Protein AF-A0A3B9YSL6-F1 (afdb_monomer)

Solvent-accessible surface area (backbone atoms only — not comparable to full-atom values): 6342 Å² total; per-residue (Å²): 133,90,71,88,72,77,82,90,70,80,66,60,51,44,61,46,71,62,52,67,73,43,74,85,55,57,36,36,36,30,49,40,67,68,36,14,50,49,39,39,75,72,75,42,52,37,23,21,49,68,82,29,65,78,46,80,53,78,74,43,41,72,83,38,53,67,29,45,37,38,28,44,34,35,44,44,70,67,28,45,54,27,36,51,50,52,47,60,65,35,58,91,44,26,68,38,75,43,78,45,82,71,82,90,58,55,85,68,31,74,103

Nearest PDB structures (foldseek):
  2au3-assembly1_A  TM=7.748E-01  e=3.194E-02  Aquifex aeolicus
  4edv-assembly1_A  TM=6.491E-01  e=1.868E-01  Staphylococcus aureus
  1pzm-assembly1_B  TM=5.445E-01  e=7.477E-02  Leishmania tarentolae
  6igs-assembly2_D  TM=4.979E-01  e=2.130E-01  Francisella tularensis
  6zsu-assembly1_A  TM=4.652E-01  e=1.728E+00  Chondromyces crocatus

Foldseek 3Di:
DDDPDDDPDDWEKDVLVLLVVCVAAAEEEEQDPVLQVVVVVVVHHYTYTPPGFPPDDLSHLQSQAQHHYEYEFFQEDSRVNRLVVVCVSNVPRHVHYYYDYDPPADRRDDD

Radius of gyration: 13.36 Å; Cα contacts (8 Å, |Δi|>4): 196; chains: 1; bounding box: 31×34×37 Å

Mean predicted aligned error: 3.86 Å

Sequence (111 aa):
MWNKGGPKGDPIPYKLPELLAAQEAPVFICEGEKDADNLNAWGLIATTNSGGAGNWHQALDQWFAGRTVYVLADNDEPGRKHAERVAYHLGGKAAQTKVIDLPGLPPKGDV

Secondary structure (DSSP, 8-state):
-PPSSPPSSS---TTHHHHHH-TTS-EEEPSSHHHHHHHHHTT-EEE--TT-TT---GGGGGGGTT-EEEEEPPSSHHHHHHHHHHHHHHTTTSSEEEEEPPTTPPTT---

pLDDT: mean 92.55, std 9.86, range [47.59, 98.56]

Structure (mmCIF, N/CA/C/O backbone):
data_AF-A0A3B9YSL6-F1
#
_entry.id   AF-A0A3B9YSL6-F1
#
loop_
_atom_site.group_PDB
_atom_site.id
_atom_site.ty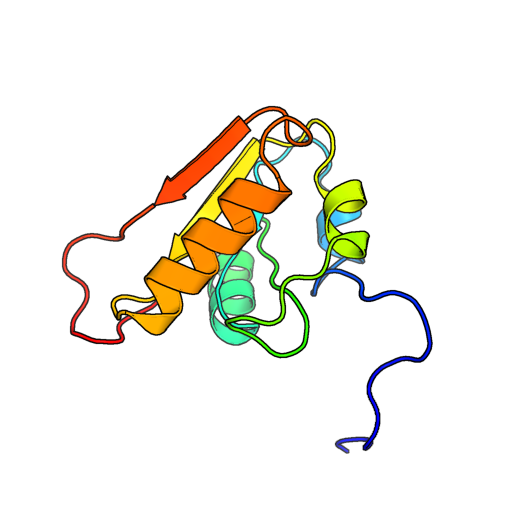pe_symbol
_atom_site.label_atom_id
_atom_site.label_alt_id
_atom_site.label_comp_id
_atom_site.label_asym_id
_atom_site.label_entity_id
_atom_site.label_seq_id
_atom_site.pdbx_PDB_ins_code
_atom_site.Cartn_x
_atom_site.Cartn_y
_atom_site.Cartn_z
_atom_site.occupancy
_atom_site.B_iso_or_equiv
_atom_site.auth_seq_id
_atom_site.auth_comp_id
_atom_site.auth_asym_id
_atom_site.auth_atom_id
_atom_site.pdbx_PDB_model_num
ATOM 1 N N . MET A 1 1 ? -14.111 0.394 -22.264 1.00 47.59 1 MET A N 1
ATOM 2 C CA . MET A 1 1 ? -13.327 1.354 -23.073 1.00 47.59 1 MET A CA 1
ATOM 3 C C . MET A 1 1 ? -12.364 2.057 -22.133 1.00 47.59 1 MET A C 1
ATOM 5 O O . MET A 1 1 ? -12.812 2.515 -21.092 1.00 47.59 1 MET A O 1
ATOM 9 N N . TRP A 1 2 ? -11.070 2.086 -22.450 1.00 49.69 2 TRP A N 1
ATOM 10 C CA . TRP A 1 2 ? -10.089 2.873 -21.696 1.00 49.69 2 TRP A CA 1
ATOM 11 C C . TRP A 1 2 ? -10.269 4.354 -22.041 1.00 49.69 2 TRP A C 1
ATOM 13 O O . TRP A 1 2 ? -10.146 4.727 -23.208 1.00 49.69 2 TRP A O 1
ATOM 23 N N . ASN A 1 3 ? -10.557 5.190 -21.045 1.00 57.72 3 ASN A N 1
ATOM 24 C CA . ASN A 1 3 ? -10.582 6.640 -21.214 1.00 57.72 3 ASN A CA 1
ATOM 25 C C . ASN A 1 3 ? -9.197 7.197 -20.874 1.00 57.72 3 ASN A C 1
ATOM 27 O O . ASN A 1 3 ? -8.663 6.929 -19.801 1.00 57.72 3 ASN A O 1
ATOM 31 N N . LYS A 1 4 ? -8.594 7.949 -21.802 1.00 59.31 4 LYS A N 1
ATOM 32 C CA . LYS A 1 4 ? -7.323 8.641 -21.551 1.00 59.31 4 LYS A CA 1
ATOM 33 C C . LYS A 1 4 ? -7.545 9.810 -20.589 1.00 59.31 4 LYS A C 1
ATOM 35 O O . LYS A 1 4 ? -8.482 10.583 -20.769 1.00 59.31 4 LYS A O 1
ATOM 40 N N . GLY A 1 5 ? -6.621 9.964 -19.644 1.00 61.56 5 GLY A N 1
ATOM 41 C CA . GLY A 1 5 ? -6.690 10.952 -18.568 1.00 61.56 5 GLY A CA 1
ATOM 42 C C . GLY A 1 5 ? -7.237 10.312 -17.297 1.00 61.56 5 GLY A C 1
ATOM 43 O O . GLY A 1 5 ? -8.373 9.848 -17.278 1.00 61.56 5 GLY A O 1
ATOM 44 N N . GLY A 1 6 ? -6.407 10.259 -16.251 1.00 64.44 6 GLY A N 1
ATOM 45 C CA . GLY A 1 6 ? -6.841 9.820 -14.927 1.00 64.44 6 GLY A CA 1
ATOM 46 C C . GLY A 1 6 ? -7.938 10.733 -14.360 1.00 64.44 6 GLY A C 1
ATOM 47 O O . GLY A 1 6 ? -8.174 11.824 -14.896 1.00 64.44 6 GLY A O 1
ATOM 48 N N . PRO A 1 7 ? -8.629 10.304 -13.293 1.00 67.81 7 PRO A N 1
ATOM 49 C CA . PRO A 1 7 ? -9.636 11.129 -12.639 1.00 67.81 7 PRO A CA 1
ATOM 50 C C . PRO A 1 7 ? -9.057 12.501 -12.263 1.00 67.81 7 PRO A C 1
ATOM 52 O O . PRO A 1 7 ? -7.920 12.612 -11.810 1.00 67.81 7 PRO A O 1
ATOM 55 N N . LYS A 1 8 ? -9.840 13.563 -12.489 1.00 73.81 8 LYS A N 1
ATOM 56 C CA . LYS A 1 8 ? -9.467 14.919 -12.073 1.00 73.81 8 LYS A CA 1
ATOM 57 C C . LYS A 1 8 ? -9.621 15.034 -10.556 1.00 73.81 8 LYS A C 1
ATOM 59 O O . LYS A 1 8 ? -10.705 14.761 -10.049 1.00 73.81 8 LYS A O 1
ATOM 64 N N . GLY A 1 9 ? -8.579 15.496 -9.873 1.00 82.25 9 GLY A N 1
ATOM 65 C CA . GLY A 1 9 ? -8.569 15.698 -8.424 1.00 82.25 9 GLY A CA 1
ATOM 66 C C . GLY A 1 9 ? -7.364 15.040 -7.764 1.00 82.25 9 GLY A C 1
ATOM 67 O O . GLY A 1 9 ? -6.453 14.574 -8.450 1.00 82.25 9 GLY A O 1
ATOM 68 N N . ASP A 1 10 ? -7.373 15.018 -6.434 1.00 88.31 10 ASP A N 1
ATOM 69 C CA . ASP A 1 10 ? -6.350 14.315 -5.669 1.00 88.31 10 ASP A CA 1
ATOM 70 C C . ASP A 1 10 ? -6.429 12.803 -5.926 1.00 88.31 10 ASP A C 1
ATOM 72 O O . ASP A 1 10 ? -7.529 12.254 -6.072 1.00 88.31 10 ASP A O 1
ATOM 76 N N . PRO A 1 11 ? -5.282 12.105 -5.989 1.00 91.12 11 PRO A N 1
ATOM 77 C CA . PRO A 1 11 ? -5.277 10.664 -6.151 1.00 91.12 11 PRO A CA 1
ATOM 78 C C . PRO A 1 11 ? -5.965 9.999 -4.957 1.00 91.12 11 PRO A C 1
ATOM 80 O O . PRO A 1 11 ? -5.752 10.376 -3.802 1.00 91.12 11 PRO A O 1
ATOM 83 N N . ILE A 1 12 ? -6.760 8.975 -5.254 1.00 94.94 12 ILE A N 1
ATOM 84 C CA . ILE A 1 12 ? -7.401 8.116 -4.260 1.00 94.94 12 ILE A CA 1
ATOM 85 C C . ILE A 1 12 ? -6.862 6.683 -4.372 1.00 94.94 12 ILE A C 1
ATOM 87 O O . ILE A 1 12 ? -6.423 6.289 -5.458 1.00 94.94 12 ILE A O 1
ATOM 91 N N . PRO A 1 13 ? -6.894 5.896 -3.282 1.00 96.56 13 PRO A N 1
ATOM 92 C CA . PRO A 1 13 ? -6.552 4.481 -3.327 1.00 96.56 13 PRO A CA 1
ATOM 93 C C . PRO A 1 13 ? -7.474 3.711 -4.279 1.00 96.56 13 PRO A C 1
ATOM 95 O O . PRO A 1 13 ? -8.680 3.973 -4.351 1.00 96.56 13 PRO A O 1
ATOM 98 N N . TYR A 1 14 ? -6.923 2.722 -4.977 1.00 96.81 14 TYR A N 1
ATOM 99 C CA . TYR A 1 14 ? -7.721 1.715 -5.678 1.00 96.81 14 TYR A CA 1
ATOM 100 C C . TYR A 1 14 ? -8.644 0.995 -4.673 1.00 96.81 14 TYR A C 1
ATOM 102 O O . TYR A 1 14 ? -8.237 0.755 -3.540 1.00 96.81 1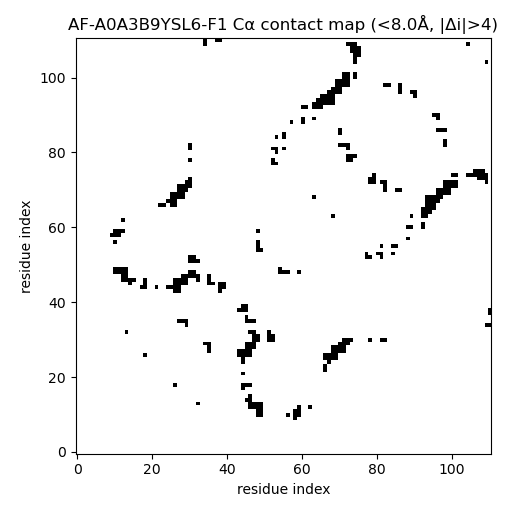4 TYR A O 1
ATOM 110 N N . LYS A 1 15 ? -9.892 0.667 -5.033 1.00 96.25 15 LYS A N 1
ATOM 111 C CA . LYS A 1 15 ? -10.877 0.049 -4.103 1.00 96.25 15 LYS A CA 1
ATOM 112 C C . LYS A 1 15 ? -11.165 0.875 -2.833 1.00 96.25 15 LYS A C 1
ATOM 114 O O . LYS A 1 15 ? -11.374 0.335 -1.747 1.00 96.25 15 LYS A O 1
ATOM 119 N N . LEU A 1 16 ? -11.161 2.211 -2.941 1.00 96.44 16 LEU A N 1
ATOM 120 C CA . LEU A 1 16 ? -11.457 3.091 -1.804 1.00 96.44 16 LEU A CA 1
ATOM 121 C C . LEU A 1 16 ? -12.799 2.772 -1.099 1.00 96.44 16 LEU A C 1
ATOM 123 O O . LEU A 1 16 ? -12.811 2.778 0.131 1.00 96.44 16 LEU A O 1
ATOM 127 N N . PRO A 1 17 ? -13.922 2.482 -1.790 1.00 96.94 17 PRO A N 1
ATOM 128 C CA . PRO A 1 17 ? -15.170 2.131 -1.107 1.00 96.94 17 PRO A CA 1
ATOM 129 C C . PRO A 1 17 ? -15.038 0.914 -0.178 1.00 96.94 17 PRO A C 1
ATOM 131 O O . PRO A 1 17 ? -15.494 0.960 0.963 1.00 96.94 17 PRO A O 1
ATOM 134 N N . GLU A 1 18 ? -14.374 -0.148 -0.631 1.00 96.62 18 GLU A N 1
ATOM 135 C CA . GLU A 1 18 ? -14.116 -1.363 0.144 1.00 96.62 18 GLU A CA 1
ATOM 136 C C . GLU A 1 18 ? -13.165 -1.086 1.314 1.00 96.62 18 GLU A C 1
ATOM 138 O O . GLU A 1 18 ? -13.408 -1.526 2.440 1.00 96.62 18 GLU A O 1
ATOM 143 N N . LEU A 1 19 ? -12.129 -0.275 1.075 1.00 97.12 19 LEU A N 1
ATOM 144 C CA . LEU A 1 19 ? -11.208 0.189 2.110 1.00 97.12 19 LEU A CA 1
ATOM 145 C C . LEU A 1 19 ? -11.941 0.941 3.235 1.00 97.12 19 LEU A C 1
ATOM 147 O O . LEU A 1 19 ? -11.654 0.711 4.411 1.00 97.12 19 LEU A O 1
ATOM 151 N N . LEU A 1 20 ? -12.886 1.820 2.881 1.00 97.00 20 LEU A N 1
ATOM 152 C CA . LEU A 1 20 ? -13.686 2.610 3.826 1.00 97.00 20 LEU A CA 1
ATOM 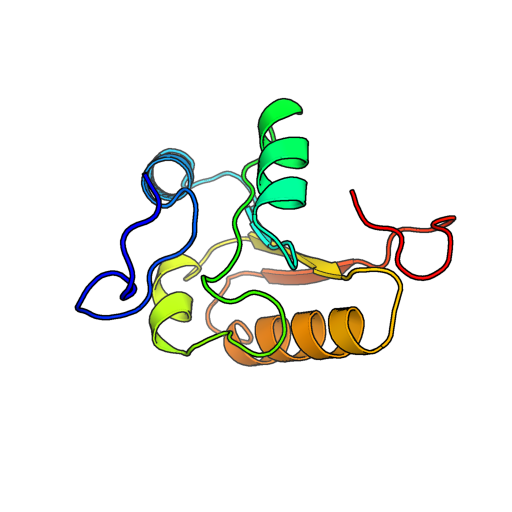153 C C . LEU A 1 20 ? -14.748 1.783 4.556 1.00 97.00 20 LEU A C 1
ATOM 155 O O . LEU A 1 20 ? -15.119 2.131 5.679 1.00 97.00 20 LEU A O 1
ATOM 159 N N . ALA A 1 21 ? -15.235 0.704 3.944 1.00 97.44 21 ALA A N 1
ATOM 160 C CA . ALA A 1 21 ? -16.186 -0.209 4.572 1.00 97.44 21 ALA A CA 1
ATOM 161 C C . ALA A 1 21 ? -15.533 -1.087 5.657 1.00 97.44 21 ALA A C 1
ATOM 163 O O . ALA A 1 21 ? -16.214 -1.524 6.583 1.00 97.44 21 ALA A O 1
ATOM 164 N N . ALA A 1 22 ? -14.218 -1.318 5.580 1.00 96.62 22 ALA A N 1
ATOM 165 C CA . ALA A 1 22 ? -13.484 -2.232 6.455 1.00 96.62 22 ALA A CA 1
ATOM 166 C C . ALA A 1 22 ? -12.486 -1.511 7.387 1.00 96.62 22 ALA A C 1
ATOM 168 O O . ALA A 1 22 ? -11.292 -1.816 7.388 1.00 96.62 22 ALA A O 1
ATOM 169 N N . GLN A 1 23 ? -12.977 -0.554 8.185 1.00 92.88 23 GLN A N 1
ATOM 170 C CA . GLN A 1 23 ? -12.169 0.387 8.992 1.00 92.88 23 GLN A CA 1
ATOM 171 C C . GLN A 1 23 ? -11.320 -0.249 10.103 1.00 92.88 23 GLN A C 1
ATOM 173 O O . GLN A 1 23 ? -10.293 0.316 10.482 1.00 92.88 23 GLN A O 1
ATOM 178 N N . GLU A 1 24 ? -11.683 -1.446 10.563 1.00 94.56 24 GLU A N 1
ATOM 179 C CA . GLU A 1 24 ? -10.944 -2.174 11.606 1.00 94.56 24 GLU A CA 1
ATOM 180 C C . GLU A 1 24 ? -9.966 -3.218 11.036 1.00 94.56 24 GLU A C 1
ATOM 182 O O . GLU A 1 24 ? -9.053 -3.671 11.722 1.00 94.56 24 GLU A O 1
ATOM 187 N N . ALA A 1 25 ? -10.136 -3.618 9.771 1.00 97.50 25 ALA A N 1
ATOM 188 C CA . ALA A 1 25 ? -9.301 -4.646 9.150 1.00 97.50 25 ALA A CA 1
ATOM 189 C C . ALA A 1 25 ? -7.916 -4.093 8.766 1.00 97.50 25 ALA A C 1
ATOM 191 O O . ALA A 1 25 ? -7.834 -2.951 8.315 1.00 97.50 25 ALA A O 1
ATOM 192 N N . PRO A 1 26 ? -6.824 -4.870 8.872 1.00 98.12 26 PRO A N 1
ATOM 193 C CA . PRO A 1 26 ? -5.536 -4.443 8.338 1.00 98.12 26 PRO A CA 1
ATOM 194 C C . PRO A 1 26 ? -5.603 -4.270 6.818 1.00 98.12 26 PRO A C 1
ATOM 196 O O . PRO A 1 26 ? -6.353 -4.970 6.137 1.00 98.12 26 PRO A O 1
ATOM 199 N N . VAL A 1 27 ? -4.790 -3.355 6.295 1.00 98.56 27 VAL A N 1
ATOM 200 C CA . VAL A 1 27 ? -4.754 -3.032 4.866 1.00 98.56 27 VAL A CA 1
ATOM 201 C C . VAL A 1 27 ? -3.467 -3.535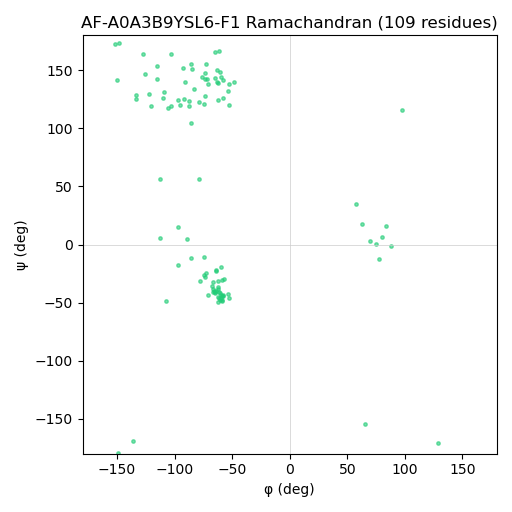 4.244 1.00 98.56 27 VAL A C 1
ATOM 203 O O . VAL A 1 27 ? -2.384 -3.243 4.749 1.00 98.56 27 VAL A O 1
ATOM 206 N N . PHE A 1 28 ? -3.589 -4.234 3.123 1.00 98.56 28 PHE A N 1
ATOM 207 C CA . PHE A 1 28 ? -2.473 -4.643 2.285 1.00 98.56 28 PHE A CA 1
ATOM 208 C C . PHE A 1 28 ? -2.308 -3.654 1.129 1.00 98.56 28 PHE A C 1
ATOM 210 O O . PHE A 1 28 ? -3.246 -3.400 0.378 1.00 98.56 28 PHE A O 1
ATOM 217 N N . ILE A 1 29 ? -1.123 -3.074 0.987 1.00 98.31 29 ILE A N 1
ATOM 218 C CA . ILE A 1 29 ? -0.764 -2.223 -0.148 1.00 98.31 29 ILE A CA 1
ATOM 219 C C . ILE A 1 29 ? 0.128 -3.043 -1.073 1.00 98.31 29 ILE A C 1
ATOM 221 O O . ILE A 1 29 ? 1.193 -3.486 -0.645 1.00 98.31 29 ILE A O 1
ATOM 225 N N . CYS A 1 30 ? -0.324 -3.242 -2.308 1.00 97.19 30 CYS A N 1
ATOM 226 C CA . CYS A 1 30 ? 0.416 -3.937 -3.365 1.00 97.19 30 CYS A CA 1
ATOM 227 C C . CYS A 1 30 ? 1.012 -2.930 -4.356 1.00 97.19 30 CYS A C 1
ATOM 229 O O . CYS A 1 30 ? 0.557 -1.782 -4.418 1.00 97.19 30 CYS A O 1
ATOM 231 N N . GLU A 1 31 ? 1.973 -3.358 -5.174 1.00 94.00 31 GLU A N 1
ATOM 232 C CA . GLU A 1 31 ? 2.516 -2.524 -6.253 1.00 94.00 31 GLU A CA 1
ATOM 233 C C . GLU A 1 31 ? 1.475 -2.236 -7.348 1.00 94.00 31 GLU A C 1
ATOM 235 O O . GLU A 1 31 ? 1.411 -1.113 -7.857 1.00 94.00 31 GLU A O 1
ATOM 240 N N . GLY A 1 32 ? 0.637 -3.225 -7.685 1.00 94.44 32 GLY A N 1
ATOM 241 C CA . GLY A 1 32 ? -0.339 -3.144 -8.770 1.00 94.44 32 GLY A CA 1
ATOM 242 C C . GLY A 1 32 ? -1.779 -3.494 -8.383 1.00 94.44 32 GLY A C 1
ATOM 243 O O . GLY A 1 32 ? -2.067 -4.101 -7.351 1.00 94.44 32 GLY A O 1
ATOM 244 N N . GLU A 1 33 ? -2.718 -3.107 -9.256 1.00 95.94 33 GLU A N 1
ATOM 245 C CA . GLU A 1 33 ? -4.156 -3.371 -9.074 1.00 95.94 33 GLU A CA 1
ATOM 246 C C . GLU A 1 33 ? -4.480 -4.870 -9.157 1.00 95.94 33 GLU A C 1
ATOM 248 O O . GLU A 1 33 ? -5.373 -5.342 -8.459 1.00 95.94 33 GLU A O 1
ATOM 253 N N . LYS A 1 34 ? -3.727 -5.625 -9.968 1.00 95.44 34 LYS A N 1
ATOM 254 C CA . LYS A 1 34 ? -3.911 -7.071 -10.150 1.00 95.44 34 LYS A CA 1
ATOM 255 C C . LYS A 1 34 ? -3.680 -7.841 -8.849 1.00 95.44 34 LYS A C 1
ATOM 257 O O . LYS A 1 34 ? -4.494 -8.689 -8.497 1.00 95.44 34 LYS A O 1
ATOM 262 N N . ASP A 1 35 ? -2.617 -7.525 -8.125 1.00 95.88 35 ASP A N 1
ATOM 263 C CA . ASP A 1 35 ? -2.254 -8.266 -6.912 1.00 95.88 35 ASP A CA 1
ATOM 264 C C . ASP A 1 35 ? -3.153 -7.824 -5.749 1.00 95.88 35 ASP A C 1
ATOM 266 O O . ASP A 1 35 ? -3.584 -8.637 -4.929 1.00 95.88 35 ASP A O 1
ATOM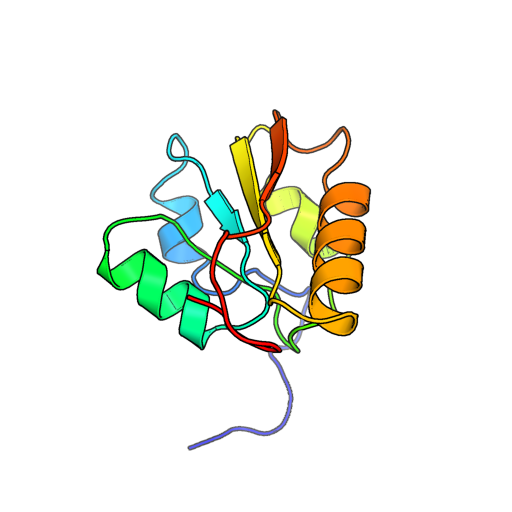 270 N N . ALA A 1 36 ? -3.576 -6.551 -5.755 1.00 97.56 36 ALA A N 1
ATOM 271 C CA . ALA A 1 36 ? -4.656 -6.088 -4.892 1.00 97.56 36 ALA A CA 1
ATOM 272 C C . ALA A 1 36 ? -5.960 -6.866 -5.153 1.00 97.56 36 ALA A C 1
ATOM 274 O O . ALA A 1 36 ? -6.613 -7.293 -4.200 1.00 97.56 36 ALA A O 1
ATOM 275 N N . ASP A 1 37 ? -6.348 -7.094 -6.410 1.00 98.06 37 ASP A N 1
ATOM 276 C CA . ASP A 1 37 ? -7.523 -7.909 -6.740 1.00 98.06 37 ASP A CA 1
ATOM 277 C C . ASP A 1 37 ? -7.353 -9.378 -6.300 1.00 98.06 37 ASP A C 1
ATOM 279 O O . ASP A 1 37 ? -8.296 -9.946 -5.741 1.00 98.06 37 ASP A O 1
ATOM 283 N N . ASN A 1 38 ? -6.161 -9.971 -6.454 1.00 98.00 38 ASN A N 1
ATOM 284 C CA . ASN A 1 38 ? -5.852 -11.329 -5.978 1.00 98.00 38 ASN A CA 1
ATOM 285 C C . ASN A 1 38 ? -6.043 -11.464 -4.458 1.00 98.00 38 ASN A C 1
ATOM 287 O O . ASN A 1 38 ? -6.731 -12.378 -3.996 1.00 98.00 38 ASN A O 1
ATOM 291 N N . LEU A 1 39 ? -5.510 -10.527 -3.669 1.00 98.06 39 LEU A N 1
ATOM 292 C CA . LEU A 1 39 ? -5.682 -10.528 -2.211 1.00 98.06 39 LEU A CA 1
ATOM 293 C C . LEU A 1 39 ? -7.137 -10.294 -1.787 1.00 98.06 39 LEU A C 1
ATOM 295 O O . LEU A 1 39 ? -7.620 -10.950 -0.860 1.00 98.06 39 LEU A O 1
ATOM 299 N N . ASN A 1 40 ? -7.854 -9.394 -2.466 1.00 98.12 40 ASN A N 1
ATOM 300 C CA . ASN A 1 40 ? -9.280 -9.177 -2.202 1.00 98.12 40 ASN A CA 1
ATOM 301 C C . ASN A 1 40 ? -10.102 -10.443 -2.491 1.00 98.12 40 ASN A C 1
ATOM 303 O O . ASN A 1 40 ? -11.017 -10.762 -1.730 1.00 98.12 40 ASN A O 1
ATOM 307 N N . ALA A 1 41 ? -9.754 -11.215 -3.525 1.00 97.75 41 ALA A N 1
ATOM 308 C CA . ALA A 1 41 ? -10.391 -12.503 -3.808 1.00 97.75 41 ALA A CA 1
ATOM 309 C C . ALA A 1 41 ? -10.157 -13.550 -2.699 1.00 97.75 41 ALA A C 1
ATOM 311 O O . ALA A 1 41 ? -10.959 -14.472 -2.549 1.00 97.75 41 ALA A O 1
ATOM 312 N N . TRP A 1 42 ? -9.106 -13.396 -1.889 1.00 97.38 42 TRP A N 1
ATOM 313 C CA . TRP A 1 42 ? -8.847 -14.207 -0.691 1.00 97.38 42 TRP A CA 1
ATOM 314 C C . TRP A 1 42 ? -9.484 -13.643 0.590 1.00 97.38 42 TRP A C 1
ATOM 316 O O . TRP A 1 42 ? -9.285 -14.198 1.670 1.00 97.38 42 TRP A O 1
ATOM 326 N N . GLY A 1 43 ? -10.270 -12.567 0.491 1.00 97.31 43 GLY A N 1
ATOM 327 C CA . GLY A 1 43 ? -10.971 -11.953 1.621 1.00 97.31 43 GLY A CA 1
ATOM 328 C C . GLY A 1 43 ? -10.128 -10.972 2.440 1.00 97.31 43 GLY A C 1
ATOM 329 O O . GLY A 1 43 ? -10.511 -10.630 3.559 1.00 97.31 43 GLY A O 1
ATOM 330 N N . LEU A 1 44 ? -8.990 -10.518 1.911 1.00 98.12 44 LEU A N 1
ATOM 331 C CA . LEU A 1 44 ? -8.150 -9.494 2.536 1.00 98.12 44 LEU A CA 1
ATOM 332 C C . LEU A 1 44 ? -8.520 -8.103 2.013 1.00 98.12 44 LEU A C 1
ATOM 334 O O . LEU A 1 44 ? -8.947 -7.957 0.875 1.00 98.12 44 LEU A O 1
ATOM 338 N N . ILE A 1 45 ? -8.312 -7.062 2.821 1.00 98.50 45 ILE A N 1
ATOM 339 C CA . ILE A 1 45 ? -8.503 -5.680 2.366 1.00 98.50 45 ILE A CA 1
ATOM 340 C C . ILE A 1 45 ? -7.217 -5.208 1.705 1.00 98.50 45 ILE A C 1
ATOM 342 O O . ILE A 1 45 ? -6.241 -4.916 2.398 1.00 98.50 45 ILE A O 1
ATOM 346 N N . ALA A 1 46 ? -7.214 -5.138 0.375 1.00 98.44 46 ALA A N 1
ATOM 347 C CA . ALA A 1 46 ? -6.039 -4.740 -0.390 1.00 98.44 46 ALA A CA 1
ATOM 348 C C . ALA A 1 46 ? -6.303 -3.576 -1.350 1.00 98.44 46 ALA A C 1
ATOM 350 O O . ALA A 1 46 ? -7.397 -3.425 -1.896 1.00 98.44 46 ALA A O 1
ATOM 351 N N . THR A 1 47 ? -5.283 -2.745 -1.549 1.00 98.19 47 THR A N 1
ATOM 352 C CA . THR A 1 47 ? -5.316 -1.548 -2.395 1.00 98.19 47 THR A CA 1
ATOM 353 C C . THR A 1 47 ? -3.944 -1.279 -3.025 1.00 98.19 47 THR A C 1
ATOM 355 O O . THR A 1 47 ? -2.955 -1.937 -2.708 1.00 98.19 47 THR A O 1
ATOM 358 N N . THR A 1 48 ? -3.884 -0.293 -3.916 1.00 97.44 48 THR A N 1
ATOM 359 C CA . THR A 1 48 ? -2.658 0.288 -4.470 1.00 97.44 48 THR A CA 1
ATOM 360 C C . THR A 1 48 ? -2.907 1.751 -4.872 1.00 97.44 48 THR A C 1
ATOM 362 O O . THR A 1 48 ? -4.048 2.232 -4.843 1.00 97.44 48 THR A O 1
ATOM 365 N N . ASN A 1 49 ? -1.857 2.481 -5.252 1.00 95.62 49 ASN A N 1
ATOM 366 C CA . ASN A 1 49 ? -1.980 3.786 -5.895 1.00 95.62 49 ASN A CA 1
ATOM 367 C C . ASN A 1 49 ? -2.184 3.653 -7.410 1.00 95.62 49 ASN A C 1
ATOM 369 O O . ASN A 1 49 ? -1.647 2.763 -8.065 1.00 95.62 49 ASN A O 1
ATOM 373 N N . SER A 1 50 ? -2.875 4.626 -8.004 1.00 90.56 50 SER A N 1
ATOM 374 C CA . SER A 1 50 ? -2.903 4.739 -9.464 1.00 90.56 50 SER A CA 1
ATOM 375 C C . SER A 1 50 ? -1.494 5.015 -10.009 1.00 90.56 50 SER A C 1
ATOM 377 O O . SER A 1 50 ? -0.730 5.783 -9.417 1.00 90.56 50 SER A O 1
ATOM 379 N N . GLY A 1 51 ? -1.146 4.385 -11.133 1.00 86.81 51 GLY A N 1
ATOM 380 C CA . GLY A 1 51 ? 0.163 4.527 -11.778 1.00 86.81 51 GLY A CA 1
ATOM 381 C C . GLY A 1 51 ? 1.249 3.563 -11.283 1.00 86.81 51 GLY A C 1
ATOM 382 O O . GLY A 1 51 ? 2.348 3.604 -11.827 1.00 86.81 51 GLY A O 1
ATOM 383 N N . GLY A 1 52 ? 0.971 2.697 -10.303 1.00 86.88 52 GLY A N 1
ATOM 384 C CA . GLY A 1 52 ? 1.902 1.658 -9.841 1.00 86.88 52 GLY A CA 1
ATOM 385 C C . GLY A 1 52 ? 3.179 2.197 -9.181 1.00 86.88 52 GLY A C 1
ATOM 386 O O . GLY A 1 52 ? 3.191 3.322 -8.659 1.00 86.88 52 GLY A O 1
ATOM 387 N N . ALA A 1 53 ? 4.257 1.403 -9.216 1.00 88.31 53 ALA A N 1
ATOM 388 C CA . ALA A 1 53 ? 5.519 1.703 -8.540 1.00 88.31 53 ALA A CA 1
ATOM 389 C C . ALA A 1 53 ? 6.048 3.123 -8.792 1.00 88.31 53 ALA A C 1
ATOM 391 O O . ALA A 1 53 ? 6.003 3.676 -9.890 1.00 88.31 53 ALA A O 1
ATOM 392 N N . GLY A 1 54 ? 6.578 3.726 -7.727 1.00 88.69 54 GLY A N 1
ATOM 393 C CA . GLY A 1 54 ? 7.128 5.085 -7.739 1.00 88.69 54 GLY A CA 1
ATOM 394 C C . GLY A 1 54 ? 6.095 6.221 -7.720 1.00 88.69 54 GLY A C 1
ATOM 395 O O . GLY A 1 54 ? 6.468 7.349 -7.403 1.00 88.69 54 GLY A O 1
ATOM 396 N N . ASN A 1 55 ? 4.806 5.945 -7.954 1.00 92.69 55 ASN A N 1
ATOM 397 C CA . ASN A 1 55 ? 3.760 6.974 -8.062 1.00 92.69 55 ASN A CA 1
ATOM 398 C C . ASN A 1 55 ? 2.961 7.213 -6.767 1.00 92.69 55 ASN A C 1
ATOM 400 O O . ASN A 1 55 ? 1.921 7.873 -6.787 1.00 92.69 55 ASN A O 1
ATOM 404 N N . TRP A 1 56 ? 3.457 6.737 -5.617 1.00 95.94 56 TRP A N 1
ATOM 405 C CA . TRP A 1 56 ? 2.831 7.040 -4.327 1.00 95.94 56 TRP A CA 1
ATOM 406 C C . TRP A 1 56 ? 2.870 8.547 -4.041 1.00 95.94 56 TRP A C 1
ATOM 408 O O . TRP A 1 56 ? 3.949 9.157 -4.030 1.00 95.94 56 TRP A O 1
ATOM 418 N N . HIS A 1 57 ? 1.701 9.137 -3.795 1.00 94.00 57 HIS A N 1
ATOM 419 C CA . HIS A 1 57 ? 1.511 10.568 -3.568 1.00 94.00 57 HIS A CA 1
ATOM 420 C C . HIS A 1 57 ? 1.020 10.835 -2.140 1.00 94.00 57 HIS A C 1
ATOM 422 O O . HIS A 1 57 ? 0.164 10.114 -1.640 1.00 94.00 57 HIS A O 1
ATOM 428 N N . GLN A 1 58 ? 1.484 11.919 -1.510 1.00 94.94 58 GLN A N 1
ATOM 429 C CA . GLN A 1 58 ? 1.152 12.256 -0.114 1.00 94.94 58 GLN A CA 1
ATOM 430 C C . GLN A 1 58 ? -0.359 12.385 0.155 1.00 94.94 58 GLN A C 1
ATOM 432 O O . GLN A 1 58 ? -0.824 12.102 1.254 1.00 94.94 58 GLN A O 1
ATOM 437 N N . ALA A 1 59 ? -1.139 12.795 -0.848 1.00 95.31 59 ALA A N 1
ATOM 438 C CA . ALA A 1 59 ? -2.598 12.898 -0.737 1.00 95.31 59 ALA A CA 1
ATOM 439 C C . ALA A 1 59 ? -3.287 11.555 -0.409 1.00 95.31 59 ALA A C 1
ATOM 441 O O . ALA A 1 59 ? -4.413 11.551 0.090 1.00 95.31 59 ALA A O 1
ATOM 442 N N . LEU A 1 60 ? -2.605 10.427 -0.645 1.00 96.94 60 LEU A N 1
ATOM 443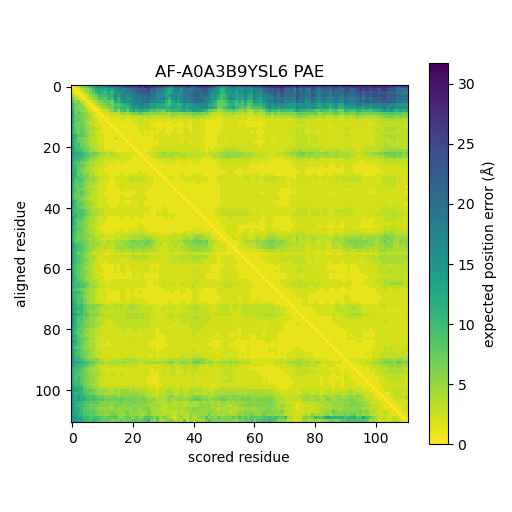 C CA . LEU A 1 60 ? -3.084 9.094 -0.285 1.00 96.94 60 LEU A CA 1
ATOM 444 C C . LEU A 1 60 ? -2.981 8.820 1.219 1.00 96.94 60 LEU A C 1
ATOM 446 O O . LEU A 1 60 ? -3.754 8.030 1.752 1.00 96.94 60 LEU A O 1
ATOM 450 N N . ASP A 1 61 ? -2.053 9.473 1.915 1.00 97.50 61 ASP A N 1
ATOM 451 C CA . ASP A 1 61 ? -1.671 9.104 3.279 1.00 97.50 61 ASP A CA 1
ATOM 452 C C . ASP A 1 61 ? -2.840 9.231 4.271 1.00 97.50 61 ASP A C 1
ATOM 454 O O . ASP A 1 61 ? -2.943 8.453 5.220 1.00 97.50 61 ASP A O 1
ATOM 458 N N . GLN A 1 62 ? -3.754 10.178 4.027 1.00 96.56 62 GLN A N 1
ATOM 459 C CA . GLN A 1 62 ? -4.927 10.424 4.874 1.00 96.56 62 GLN A CA 1
ATOM 460 C C . GLN A 1 62 ? -5.847 9.200 5.003 1.00 96.56 62 GLN A C 1
ATOM 462 O O . GLN A 1 62 ? -6.459 9.004 6.049 1.00 96.56 62 GLN A O 1
ATOM 467 N N . TRP A 1 63 ? -5.910 8.347 3.977 1.00 97.19 63 TRP A N 1
ATOM 468 C CA . TRP A 1 63 ? -6.781 7.168 3.957 1.00 97.19 63 TRP A CA 1
ATOM 469 C C . TRP A 1 63 ? -6.272 6.030 4.850 1.00 97.19 63 TRP A C 1
ATOM 471 O O . TRP A 1 63 ? -6.995 5.068 5.104 1.00 97.19 63 TRP A O 1
ATOM 481 N N . PHE A 1 64 ? -5.035 6.143 5.342 1.00 97.81 64 PHE A N 1
ATOM 482 C CA . PHE A 1 64 ? -4.374 5.133 6.166 1.00 97.81 64 PHE A CA 1
ATOM 483 C C . PHE A 1 64 ? -4.142 5.600 7.610 1.00 97.81 64 PHE A C 1
ATOM 485 O O . PHE A 1 64 ? -3.518 4.884 8.396 1.00 97.81 64 PHE A O 1
ATOM 492 N N . ALA A 1 65 ? -4.644 6.782 7.981 1.00 97.06 65 ALA A N 1
ATOM 493 C CA . ALA A 1 65 ? -4.484 7.334 9.321 1.00 97.06 65 ALA A CA 1
ATOM 494 C C . ALA A 1 65 ? -5.048 6.378 10.388 1.00 97.06 65 ALA A C 1
ATOM 496 O O . ALA A 1 65 ? -6.191 5.935 10.297 1.00 97.06 65 ALA A O 1
ATOM 497 N N . GLY A 1 66 ? -4.231 6.027 11.384 1.00 96.44 66 GLY A N 1
ATOM 498 C CA . GLY A 1 66 ? -4.625 5.098 12.453 1.00 96.44 66 GLY A CA 1
ATOM 499 C C . GLY A 1 66 ? -4.806 3.631 12.028 1.00 96.44 66 GLY A C 1
ATOM 500 O O . GLY A 1 66 ? -5.157 2.799 12.861 1.00 96.44 66 GLY A O 1
ATOM 501 N N . ARG A 1 67 ? -4.538 3.274 10.766 1.00 97.94 67 ARG A N 1
ATOM 502 C CA . ARG A 1 67 ? -4.698 1.903 10.250 1.00 97.94 67 ARG A CA 1
ATOM 503 C C . ARG A 1 67 ? -3.450 1.059 10.524 1.00 97.94 67 ARG A C 1
ATOM 505 O O . ARG A 1 67 ? -2.342 1.587 10.635 1.00 97.94 67 ARG A O 1
ATOM 512 N N . THR A 1 68 ? -3.617 -0.263 10.583 1.00 98.38 68 THR A N 1
ATOM 513 C CA . THR A 1 68 ? -2.496 -1.210 10.452 1.00 98.38 68 THR A CA 1
ATOM 514 C C . THR A 1 68 ? -2.288 -1.511 8.975 1.00 98.38 68 THR A C 1
ATOM 516 O O . THR A 1 68 ? -3.220 -1.951 8.303 1.00 98.38 68 THR A O 1
ATOM 519 N N . VAL A 1 69 ? -1.078 -1.271 8.476 1.00 98.50 69 VAL A N 1
ATOM 520 C CA . VAL A 1 69 ? -0.741 -1.374 7.056 1.00 98.50 69 VAL A CA 1
ATOM 521 C C . VAL A 1 69 ? 0.401 -2.362 6.837 1.00 98.50 69 VAL A C 1
ATOM 523 O O . VAL A 1 69 ? 1.464 -2.255 7.456 1.00 98.50 69 VAL A O 1
ATOM 526 N N . TYR A 1 70 ? 0.186 -3.289 5.912 1.00 98.50 70 TYR A N 1
ATOM 527 C CA . TYR A 1 70 ? 1.187 -4.202 5.379 1.00 98.50 70 TYR A CA 1
ATOM 528 C C . TYR A 1 70 ? 1.479 -3.822 3.931 1.00 98.50 70 TYR A C 1
ATOM 530 O O . TYR A 1 70 ? 0.561 -3.719 3.127 1.00 98.50 70 TYR A O 1
ATOM 538 N N . VAL A 1 71 ? 2.742 -3.598 3.592 1.00 98.12 71 VAL A N 1
ATOM 539 C CA . VAL A 1 71 ? 3.161 -3.267 2.226 1.00 98.12 71 VAL A CA 1
ATOM 540 C C . VAL A 1 71 ? 3.839 -4.494 1.637 1.00 98.12 71 VAL A C 1
ATOM 542 O O . VAL A 1 71 ? 4.841 -4.949 2.191 1.00 98.12 71 VAL A O 1
ATOM 545 N N . LEU A 1 72 ? 3.275 -5.048 0.567 1.00 97.00 72 LEU A N 1
ATOM 546 C CA . LEU A 1 72 ? 3.846 -6.185 -0.150 1.00 97.00 72 LEU A CA 1
ATOM 547 C C . LEU A 1 72 ? 4.663 -5.653 -1.323 1.00 97.00 72 LEU A C 1
ATOM 549 O O . LEU A 1 72 ? 4.125 -4.946 -2.174 1.00 97.00 72 LEU A O 1
ATOM 553 N N . ALA A 1 73 ? 5.956 -5.961 -1.330 1.00 93.75 73 ALA A N 1
ATOM 554 C CA . ALA A 1 73 ? 6.843 -5.611 -2.429 1.00 93.75 73 ALA A CA 1
ATOM 555 C C . ALA A 1 73 ? 6.878 -6.742 -3.460 1.00 93.75 73 ALA A C 1
ATOM 557 O O . ALA A 1 73 ? 6.994 -7.913 -3.083 1.00 93.75 73 ALA A O 1
ATOM 558 N N . ASP A 1 74 ? 6.878 -6.387 -4.741 1.00 92.44 74 ASP A N 1
ATOM 559 C CA . ASP A 1 74 ? 7.275 -7.310 -5.799 1.00 92.44 74 ASP A CA 1
ATOM 560 C C . ASP A 1 74 ? 8.729 -7.742 -5.567 1.00 92.44 74 ASP A C 1
ATOM 562 O O . ASP A 1 74 ? 9.560 -6.990 -5.038 1.00 92.44 74 ASP A O 1
ATOM 566 N N . ASN A 1 75 ? 9.067 -8.972 -5.961 1.00 93.88 75 ASN A N 1
ATOM 567 C CA . ASN A 1 75 ? 10.404 -9.527 -5.755 1.00 93.88 75 ASN A CA 1
ATOM 568 C C . ASN A 1 75 ? 11.425 -9.006 -6.781 1.00 93.88 75 ASN A C 1
ATOM 570 O O . ASN A 1 75 ? 12.079 -9.773 -7.502 1.00 93.88 75 ASN A O 1
ATOM 574 N N . ASP A 1 76 ? 11.561 -7.689 -6.862 1.00 92.75 76 ASP A N 1
ATOM 575 C CA . ASP A 1 76 ? 12.585 -6.988 -7.616 1.00 92.75 76 ASP A CA 1
ATOM 576 C C . ASP A 1 76 ? 12.960 -5.636 -6.972 1.00 92.75 76 ASP A C 1
ATOM 578 O O . ASP A 1 76 ? 12.528 -5.281 -5.875 1.00 92.75 76 ASP A O 1
ATOM 582 N N . GLU A 1 77 ? 13.886 -4.918 -7.604 1.00 93.50 77 GLU A N 1
ATOM 583 C CA . GLU A 1 77 ? 14.412 -3.655 -7.081 1.00 93.50 77 GLU A CA 1
ATOM 584 C C . GLU A 1 77 ? 13.395 -2.490 -7.152 1.00 93.50 77 GLU A C 1
ATOM 586 O O . GLU A 1 77 ? 13.294 -1.738 -6.175 1.00 93.50 77 GLU A O 1
ATOM 591 N N . PRO A 1 78 ? 12.644 -2.290 -8.257 1.00 93.56 78 PRO A N 1
ATOM 592 C CA . PRO A 1 78 ? 11.522 -1.350 -8.287 1.00 93.56 78 PRO A CA 1
ATOM 593 C C . PRO A 1 78 ? 10.493 -1.571 -7.173 1.00 93.56 78 PRO A C 1
ATOM 595 O O . PRO A 1 78 ? 10.146 -0.595 -6.498 1.00 93.56 78 PRO A O 1
ATOM 598 N N . GLY A 1 79 ? 10.078 -2.816 -6.930 1.00 93.19 79 GLY A N 1
ATOM 599 C CA . GLY A 1 79 ? 9.082 -3.137 -5.909 1.00 93.19 79 GLY A CA 1
ATOM 600 C C . GLY A 1 79 ? 9.555 -2.835 -4.496 1.00 93.19 79 GLY A C 1
ATOM 601 O O . GLY A 1 79 ? 8.840 -2.198 -3.719 1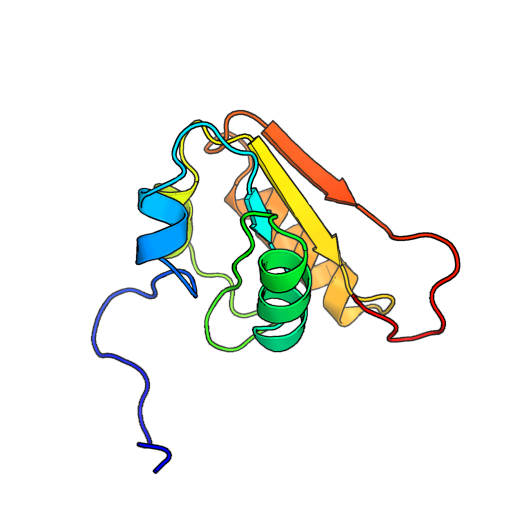.00 93.19 79 GLY A O 1
ATOM 602 N N . ARG A 1 80 ? 10.815 -3.150 -4.177 1.00 95.00 80 ARG A N 1
ATOM 603 C CA . ARG A 1 80 ? 11.430 -2.771 -2.890 1.00 95.00 80 ARG A CA 1
ATOM 604 C C . ARG A 1 80 ? 11.433 -1.260 -2.678 1.00 95.00 80 ARG A C 1
ATOM 606 O O . ARG A 1 80 ? 10.979 -0.780 -1.641 1.00 95.00 80 ARG A O 1
ATOM 613 N N . LYS A 1 81 ? 11.868 -0.491 -3.682 1.00 95.81 81 LYS A N 1
ATOM 614 C CA . LYS A 1 81 ? 11.867 0.983 -3.624 1.00 95.81 81 LYS A CA 1
ATOM 615 C C . LYS A 1 81 ? 10.465 1.556 -3.480 1.00 95.81 81 LYS A C 1
ATOM 617 O O . LYS A 1 81 ? 10.269 2.556 -2.786 1.00 95.81 81 LYS A O 1
ATOM 622 N N . HIS A 1 82 ? 9.489 0.953 -4.151 1.00 96.12 82 HIS A N 1
ATOM 623 C CA . HIS A 1 82 ? 8.100 1.342 -4.000 1.00 96.12 82 HIS A CA 1
ATOM 624 C C . HIS A 1 82 ? 7.628 1.109 -2.562 1.00 96.12 82 HIS A C 1
ATOM 626 O O . HIS A 1 82 ? 7.129 2.048 -1.939 1.00 96.12 82 HIS A O 1
ATOM 632 N N . ALA A 1 83 ? 7.869 -0.076 -2.001 1.00 96.50 83 ALA A N 1
ATOM 633 C CA . ALA A 1 83 ? 7.468 -0.399 -0.639 1.00 96.50 83 ALA A CA 1
ATOM 634 C C . ALA A 1 83 ? 8.132 0.506 0.412 1.00 96.50 83 ALA A C 1
ATOM 636 O O . ALA A 1 83 ? 7.459 0.992 1.325 1.00 96.50 83 ALA A O 1
ATOM 637 N N . GLU A 1 84 ? 9.420 0.815 0.250 1.00 96.75 84 GLU A N 1
ATOM 638 C CA . GLU A 1 84 ? 10.138 1.788 1.083 1.00 96.75 84 GLU A CA 1
ATOM 639 C C . GLU A 1 84 ? 9.511 3.185 1.009 1.00 96.75 84 GLU A C 1
ATOM 641 O O . GLU A 1 84 ? 9.318 3.838 2.037 1.00 96.75 84 GLU A O 1
ATOM 646 N N . ARG A 1 85 ? 9.139 3.644 -0.194 1.00 97.00 85 ARG A N 1
ATOM 647 C CA . ARG A 1 85 ? 8.463 4.934 -0.387 1.00 97.00 85 ARG A CA 1
ATOM 648 C C . ARG A 1 85 ? 7.120 4.972 0.339 1.00 97.00 85 ARG A C 1
ATOM 650 O O . ARG A 1 85 ? 6.838 5.955 1.022 1.00 97.00 85 ARG A O 1
ATOM 657 N N . VAL A 1 86 ? 6.304 3.927 0.211 1.00 97.81 86 VAL A N 1
ATOM 658 C CA . VAL A 1 86 ? 5.018 3.829 0.922 1.00 97.81 86 VAL A CA 1
ATOM 659 C C . VAL A 1 86 ? 5.248 3.859 2.433 1.00 97.81 86 VAL A C 1
ATOM 661 O O . VAL A 1 86 ? 4.622 4.650 3.138 1.00 97.81 86 VAL A O 1
ATOM 664 N N . ALA A 1 87 ? 6.193 3.062 2.935 1.00 97.38 87 ALA A N 1
ATOM 665 C CA . ALA A 1 87 ? 6.521 3.016 4.357 1.00 97.38 87 ALA A CA 1
ATOM 666 C C . ALA A 1 87 ? 6.997 4.371 4.899 1.00 97.38 87 ALA A C 1
ATOM 668 O O . ALA A 1 87 ? 6.557 4.792 5.970 1.00 97.38 87 ALA A O 1
ATOM 669 N N . TYR A 1 88 ? 7.832 5.088 4.144 1.00 97.06 88 TYR A N 1
ATOM 670 C CA . TYR A 1 88 ? 8.259 6.445 4.481 1.00 97.06 88 TYR A CA 1
ATOM 671 C C . TYR A 1 88 ? 7.071 7.408 4.589 1.00 97.06 88 TYR A C 1
ATOM 673 O O . TYR A 1 88 ? 6.963 8.162 5.554 1.00 97.06 88 TYR A O 1
ATOM 681 N N . HIS A 1 89 ? 6.155 7.363 3.622 1.00 97.50 89 HIS A N 1
ATOM 682 C CA . HIS A 1 89 ? 4.980 8.228 3.600 1.00 97.50 89 HIS A CA 1
ATOM 683 C C . HIS A 1 89 ? 4.020 7.960 4.761 1.00 97.50 89 HIS A C 1
ATOM 685 O O . HIS A 1 89 ? 3.490 8.909 5.344 1.00 97.50 89 HIS A O 1
ATOM 691 N N . LEU A 1 90 ? 3.806 6.691 5.107 1.00 97.81 90 LEU A N 1
ATOM 692 C CA . LEU A 1 90 ? 2.865 6.286 6.152 1.00 97.81 90 LEU A CA 1
ATOM 693 C C . LEU A 1 90 ? 3.469 6.303 7.561 1.00 97.81 90 LEU A C 1
ATOM 695 O O . LEU A 1 90 ? 2.723 6.261 8.545 1.00 97.81 90 LEU A O 1
ATOM 699 N N . GLY A 1 91 ? 4.794 6.432 7.671 1.00 95.19 91 GLY A N 1
ATOM 700 C CA . GLY A 1 91 ? 5.509 6.586 8.932 1.00 95.19 91 GLY A CA 1
ATOM 701 C C . GLY A 1 91 ? 4.939 7.726 9.779 1.00 95.19 91 GLY A C 1
ATOM 702 O O . GLY A 1 91 ? 4.891 8.880 9.357 1.00 95.19 91 GLY A O 1
ATOM 703 N N . GLY A 1 92 ? 4.471 7.392 10.984 1.00 91.56 92 GLY A N 1
ATOM 704 C CA . GLY A 1 92 ? 3.865 8.348 11.917 1.00 91.56 92 GLY A CA 1
ATOM 705 C C . GLY A 1 92 ? 2.440 8.799 11.569 1.00 91.56 92 GLY A C 1
ATOM 706 O O . GLY A 1 92 ? 1.877 9.598 12.312 1.00 91.56 92 GLY A O 1
ATOM 707 N N . LYS A 1 93 ? 1.845 8.298 10.478 1.00 96.00 93 LYS A N 1
ATOM 708 C CA . LYS A 1 93 ? 0.447 8.569 10.086 1.00 96.00 93 LYS A CA 1
ATOM 709 C C . LYS A 1 93 ? -0.442 7.349 10.309 1.00 96.00 93 LYS A C 1
ATOM 711 O O . LYS A 1 93 ? -1.510 7.455 10.910 1.00 96.00 93 LYS A O 1
ATOM 716 N N . ALA A 1 94 ? 0.008 6.186 9.846 1.00 97.62 94 ALA A N 1
ATOM 717 C CA . ALA A 1 94 ? -0.617 4.911 10.169 1.00 97.62 94 ALA A CA 1
ATOM 718 C C . ALA A 1 94 ? -0.317 4.518 11.626 1.00 97.62 94 ALA A C 1
ATOM 720 O O . ALA A 1 94 ? 0.698 4.929 12.191 1.00 97.62 94 ALA A O 1
ATOM 721 N N . ALA A 1 95 ? -1.176 3.694 12.233 1.00 97.62 95 ALA A N 1
ATOM 722 C CA . ALA A 1 95 ? -0.907 3.143 13.565 1.00 97.62 95 ALA A CA 1
ATOM 723 C C . ALA A 1 95 ? 0.271 2.158 13.532 1.00 97.62 95 ALA A C 1
ATOM 725 O O . ALA A 1 95 ? 1.067 2.086 14.467 1.00 97.62 95 ALA A O 1
ATOM 726 N N . GLN A 1 96 ? 0.393 1.406 12.438 1.00 97.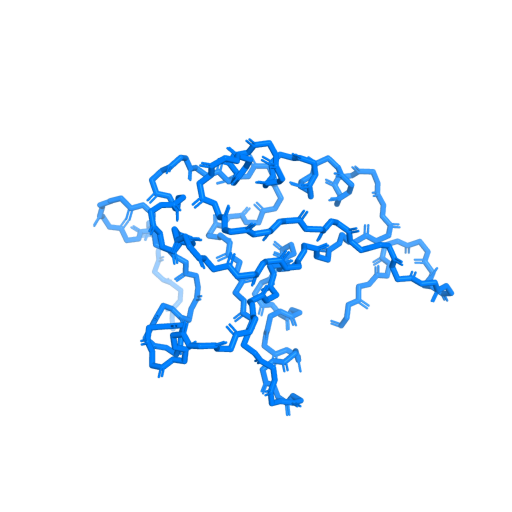81 96 GLN A N 1
ATOM 727 C CA . GLN A 1 96 ? 1.521 0.525 12.175 1.00 97.81 96 GLN A CA 1
ATOM 728 C C . GLN A 1 96 ? 1.743 0.410 10.669 1.00 97.81 96 GLN A C 1
ATOM 730 O O . GLN A 1 96 ? 0.788 0.292 9.905 1.00 97.81 96 GLN A O 1
ATOM 735 N N . THR A 1 97 ? 3.007 0.368 10.255 1.00 98.19 97 THR A N 1
ATOM 736 C CA . THR A 1 97 ? 3.387 0.073 8.873 1.00 98.19 97 THR A CA 1
ATOM 737 C C . THR A 1 97 ? 4.504 -0.956 8.868 1.00 98.19 97 THR A C 1
ATOM 739 O O . THR A 1 97 ? 5.495 -0.803 9.583 1.00 98.19 97 THR A O 1
ATOM 742 N N . LYS A 1 98 ? 4.324 -2.028 8.098 1.00 97.50 98 LYS A N 1
ATOM 743 C CA . LYS A 1 98 ? 5.282 -3.128 7.960 1.00 97.50 98 LYS A CA 1
ATOM 744 C C . LYS A 1 98 ? 5.449 -3.472 6.488 1.00 97.50 98 LYS A C 1
ATOM 746 O O . LYS A 1 98 ? 4.464 -3.774 5.824 1.00 97.50 98 LYS A O 1
ATOM 751 N N . VAL A 1 99 ? 6.685 -3.452 6.005 1.00 97.00 99 VAL A N 1
ATOM 752 C CA . VAL A 1 99 ? 7.036 -3.991 4.687 1.00 97.00 99 VAL A CA 1
ATOM 753 C C . VAL A 1 99 ? 7.235 -5.499 4.830 1.00 97.00 99 VAL A C 1
ATOM 755 O O . VAL A 1 99 ? 7.864 -5.940 5.794 1.00 97.00 99 VAL A O 1
ATOM 758 N N . ILE A 1 100 ? 6.657 -6.280 3.921 1.00 95.25 100 ILE A N 1
ATOM 759 C CA . ILE A 1 100 ? 6.727 -7.741 3.918 1.00 95.25 100 ILE A CA 1
ATOM 760 C C . ILE A 1 100 ? 7.373 -8.198 2.614 1.00 95.25 100 ILE A C 1
ATOM 762 O O . ILE A 1 100 ? 6.812 -8.005 1.537 1.00 95.25 100 ILE A O 1
ATOM 766 N N . ASP A 1 101 ? 8.508 -8.881 2.749 1.00 89.56 101 ASP A N 1
ATOM 767 C CA . ASP A 1 101 ? 9.109 -9.663 1.675 1.00 89.56 101 ASP A CA 1
ATOM 768 C C . ASP A 1 101 ? 8.520 -11.078 1.705 1.00 89.56 101 ASP A C 1
ATOM 770 O O . ASP A 1 101 ? 8.656 -11.803 2.698 1.00 89.56 101 ASP A O 1
ATOM 774 N N . LEU A 1 102 ? 7.856 -11.487 0.625 1.00 90.75 102 LEU A N 1
ATOM 775 C CA . LEU A 1 102 ? 7.290 -12.829 0.523 1.00 90.75 102 LEU A CA 1
ATOM 776 C C . LEU A 1 102 ? 8.386 -13.849 0.164 1.00 90.75 102 LEU A C 1
ATOM 778 O O . LEU A 1 102 ? 9.059 -13.710 -0.863 1.00 90.75 102 LEU A O 1
ATOM 782 N N . PRO A 1 103 ? 8.597 -14.891 0.988 1.00 88.75 103 PRO A N 1
ATOM 783 C CA . PRO A 1 103 ? 9.661 -15.855 0.751 1.00 88.75 103 PRO A CA 1
ATOM 784 C C . PRO A 1 103 ? 9.324 -16.790 -0.417 1.00 88.75 103 PRO A C 1
ATOM 786 O O . PRO A 1 103 ? 8.178 -17.185 -0.611 1.00 88.75 103 PRO A O 1
ATOM 789 N N . GLY A 1 104 ? 10.351 -17.219 -1.153 1.00 90.31 104 GLY A N 1
ATOM 790 C CA . GLY A 1 104 ? 10.221 -18.265 -2.175 1.00 90.31 104 GLY A CA 1
ATOM 791 C C . GLY A 1 104 ? 9.656 -17.806 -3.521 1.00 90.31 104 GLY A C 1
ATOM 792 O O . GLY A 1 104 ? 9.448 -18.647 -4.394 1.00 90.31 104 GLY A O 1
ATOM 793 N N . LEU A 1 105 ? 9.446 -16.502 -3.720 1.00 91.00 105 LEU A N 1
ATOM 794 C CA . LEU A 1 105 ? 9.044 -15.963 -5.017 1.00 91.00 105 LEU A CA 1
ATOM 795 C C . LEU A 1 105 ? 10.204 -16.016 -6.031 1.00 91.00 105 LEU A C 1
ATOM 797 O O . LEU A 1 105 ? 11.358 -15.765 -5.664 1.00 91.00 105 LEU A O 1
ATOM 801 N N . PRO A 1 106 ? 9.937 -16.308 -7.319 1.00 91.25 106 PRO A N 1
ATOM 802 C CA .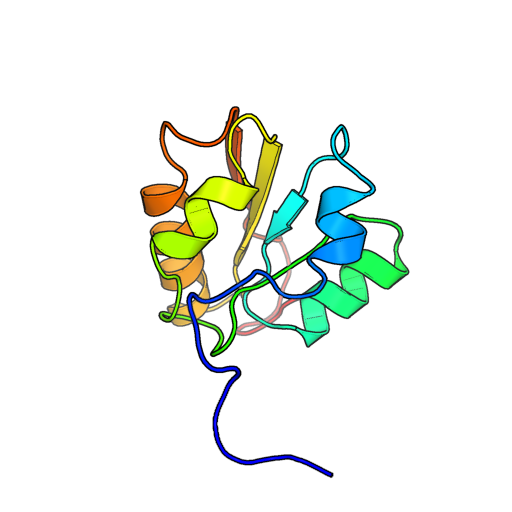 PRO A 1 106 ? 10.922 -16.100 -8.378 1.00 91.25 106 PRO A CA 1
ATOM 803 C C . PRO A 1 106 ? 11.236 -14.598 -8.530 1.00 91.25 106 PRO A C 1
ATOM 805 O O . PRO A 1 106 ? 10.497 -13.762 -8.006 1.00 91.25 106 PRO A O 1
ATOM 808 N N . PRO A 1 107 ? 12.311 -14.214 -9.243 1.00 91.19 107 PRO A N 1
ATOM 809 C CA . PRO A 1 107 ? 12.552 -12.812 -9.582 1.00 91.19 107 PRO A CA 1
ATOM 810 C C . PRO A 1 107 ? 11.336 -12.196 -10.283 1.00 91.19 107 PRO A C 1
ATOM 812 O O . PRO A 1 107 ? 10.819 -12.797 -11.228 1.00 91.19 107 PRO A O 1
ATOM 815 N N . LYS A 1 108 ? 10.915 -11.003 -9.838 1.00 88.31 108 LYS A N 1
ATOM 816 C CA . LYS A 1 108 ? 9.674 -10.315 -10.257 1.00 88.31 108 LYS A CA 1
ATOM 817 C C . LYS A 1 108 ? 8.376 -11.054 -9.912 1.00 88.31 108 LYS A C 1
ATOM 819 O O . LYS A 1 108 ? 7.354 -10.819 -10.543 1.00 88.31 108 LYS A O 1
ATOM 824 N N . GLY A 1 109 ? 8.432 -12.010 -8.989 1.00 86.38 109 GLY A N 1
ATOM 825 C CA . GLY A 1 109 ? 7.236 -12.640 -8.452 1.00 86.38 109 GLY A CA 1
ATOM 826 C C . GLY A 1 109 ? 6.502 -11.695 -7.507 1.00 86.38 109 GLY A C 1
ATOM 827 O O . GLY A 1 109 ? 7.142 -10.988 -6.726 1.00 86.38 109 GLY A O 1
ATOM 828 N N . ASP A 1 110 ? 5.181 -11.750 -7.573 1.00 87.44 110 ASP A N 1
ATOM 829 C CA . ASP A 1 110 ? 4.200 -11.022 -6.773 1.00 87.44 110 ASP A CA 1
ATOM 830 C C . ASP A 1 110 ? 3.080 -11.996 -6.332 1.00 87.44 110 ASP A C 1
ATOM 832 O O . ASP A 1 110 ? 3.255 -13.222 -6.406 1.00 87.44 110 ASP A O 1
ATOM 836 N N . VAL A 1 111 ? 1.976 -11.469 -5.790 1.00 88.38 111 VAL A N 1
ATOM 837 C CA . VAL A 1 111 ? 0.817 -12.258 -5.321 1.00 88.38 111 VAL A CA 1
ATOM 838 C C . VAL A 1 111 ? -0.204 -12.503 -6.425 1.00 88.38 111 VAL A C 1
ATOM 840 O O . VAL A 1 111 ? -0.656 -11.531 -7.063 1.00 88.38 111 VAL A O 1
#